Protein AF-A0A6I6E7B5-F1 (afdb_monomer_lite)

Radius of gyration: 22.61 Å; chains: 1; bounding box: 46×36×56 Å

pLDDT: mean 77.83, std 10.85, range [48.78, 95.12]

Organism: NCBI:txid316276

Structure (mmCIF, N/CA/C/O backbone):
data_AF-A0A6I6E7B5-F1
#
_entry.id   AF-A0A6I6E7B5-F1
#
loop_
_atom_site.group_PDB
_atom_site.id
_atom_site.type_symbol
_atom_site.label_atom_id
_atom_site.label_alt_id
_atom_site.label_comp_id
_atom_site.label_asym_id
_atom_site.label_entity_id
_atom_site.label_seq_id
_atom_site.pdbx_PDB_ins_code
_atom_site.Cartn_x
_atom_site.Cartn_y
_atom_site.Cartn_z
_atom_site.occupancy
_atom_site.B_iso_or_equiv
_atom_site.auth_seq_id
_atom_site.auth_comp_id
_atom_site.auth_asym_id
_atom_site.auth_atom_id
_atom_site.pdbx_PDB_model_num
ATOM 1 N N . MET A 1 1 ? 13.094 6.788 14.869 1.00 64.56 1 MET A N 1
ATOM 2 C CA . MET A 1 1 ? 11.712 6.281 14.711 1.00 64.56 1 MET A CA 1
ATOM 3 C C . MET A 1 1 ? 11.592 4.954 15.443 1.00 64.56 1 MET A C 1
ATOM 5 O O . MET A 1 1 ? 12.488 4.133 15.303 1.00 64.56 1 MET A O 1
ATOM 9 N N . ARG A 1 2 ? 10.541 4.758 16.247 1.00 71.38 2 ARG A N 1
ATOM 10 C CA . ARG A 1 2 ? 10.256 3.500 16.960 1.00 71.38 2 ARG A CA 1
ATOM 11 C C . ARG A 1 2 ? 8.967 2.926 16.381 1.00 71.38 2 ARG A C 1
ATOM 13 O O . ARG A 1 2 ? 7.950 3.609 16.410 1.00 71.38 2 ARG A O 1
ATOM 20 N N . ALA A 1 3 ? 9.016 1.708 15.850 1.00 72.81 3 ALA A N 1
ATOM 21 C CA . ALA A 1 3 ? 7.832 1.031 15.333 1.00 72.81 3 ALA A CA 1
ATOM 22 C C . ALA A 1 3 ? 7.082 0.338 16.481 1.00 72.81 3 ALA A C 1
ATOM 24 O O . ALA A 1 3 ? 7.690 -0.379 17.278 1.00 72.81 3 ALA A O 1
ATOM 25 N N . LEU A 1 4 ? 5.769 0.551 16.562 1.00 73.81 4 LEU A N 1
ATOM 26 C CA . LEU A 1 4 ? 4.879 -0.161 17.477 1.00 73.81 4 LEU A CA 1
ATOM 27 C C . LEU A 1 4 ? 4.017 -1.119 16.652 1.00 73.81 4 LEU A C 1
ATOM 29 O O . LEU A 1 4 ? 3.291 -0.688 15.759 1.00 73.81 4 LEU A O 1
ATOM 33 N N . LYS A 1 5 ? 4.116 -2.422 16.930 1.00 78.06 5 LYS A N 1
ATOM 34 C CA . LYS A 1 5 ? 3.289 -3.443 16.278 1.00 78.06 5 LYS A CA 1
ATOM 35 C C . LYS A 1 5 ? 2.065 -3.722 17.139 1.00 78.06 5 LYS A C 1
ATOM 37 O O . LYS A 1 5 ? 2.203 -4.165 18.276 1.00 78.06 5 LYS A O 1
ATOM 42 N N . PHE A 1 6 ? 0.885 -3.534 16.565 1.00 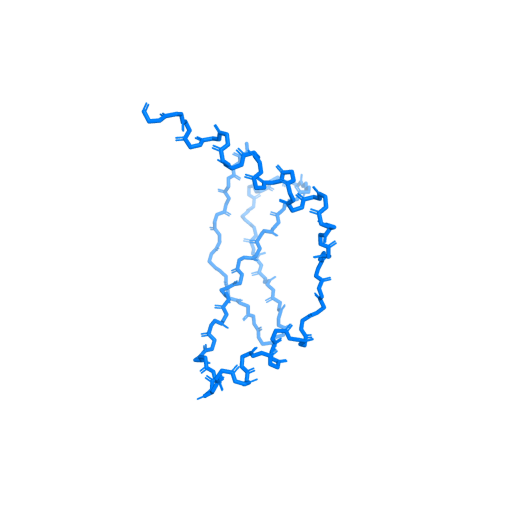79.06 6 PHE A N 1
ATOM 43 C CA . PHE A 1 6 ? -0.386 -3.901 17.178 1.00 79.06 6 PHE A CA 1
ATOM 44 C C . PHE A 1 6 ? -0.999 -5.071 16.409 1.00 79.06 6 PHE A C 1
ATOM 46 O O . PHE A 1 6 ? -0.973 -5.087 15.180 1.00 79.06 6 PHE A O 1
ATOM 53 N N . ASN A 1 7 ? -1.556 -6.046 17.125 1.00 77.12 7 ASN A N 1
ATOM 54 C CA . ASN A 1 7 ? -2.435 -7.043 16.522 1.00 77.12 7 ASN A CA 1
ATOM 55 C C . ASN A 1 7 ? -3.865 -6.536 16.696 1.00 77.12 7 ASN A C 1
ATOM 57 O O . ASN A 1 7 ? -4.340 -6.427 17.824 1.00 77.12 7 ASN A O 1
ATOM 61 N N . ALA A 1 8 ? -4.533 -6.200 15.599 1.00 76.31 8 ALA A N 1
ATOM 62 C CA . ALA A 1 8 ? -5.883 -5.659 15.628 1.00 76.31 8 ALA A CA 1
ATOM 63 C C . ALA A 1 8 ? -6.761 -6.356 14.590 1.00 76.31 8 ALA A C 1
ATOM 65 O O . ALA A 1 8 ? -6.289 -6.766 13.531 1.00 76.31 8 ALA A O 1
ATOM 66 N N . THR A 1 9 ? -8.041 -6.507 14.921 1.00 78.00 9 THR A N 1
ATOM 6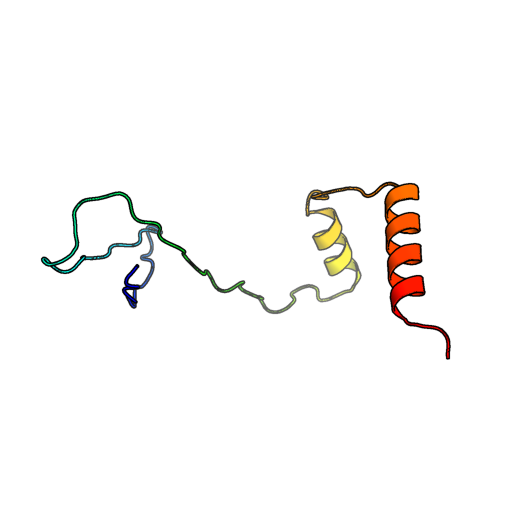7 C CA . THR A 1 9 ? -9.043 -7.109 14.038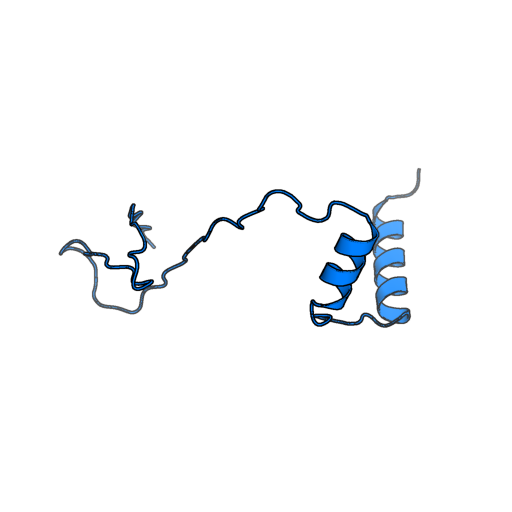 1.00 78.00 9 THR A CA 1
ATOM 68 C C . THR A 1 9 ? -9.982 -6.014 13.559 1.00 78.00 9 THR A C 1
ATOM 70 O O . THR A 1 9 ? -10.415 -5.181 14.352 1.00 78.00 9 THR A O 1
ATOM 73 N N . ILE A 1 10 ? -10.286 -6.010 12.263 1.00 78.69 10 ILE A N 1
ATOM 74 C CA . ILE A 1 10 ? -11.261 -5.088 11.682 1.00 78.69 10 ILE A CA 1
ATOM 75 C C . ILE A 1 10 ? -12.660 -5.607 12.022 1.00 78.69 10 ILE A C 1
ATOM 77 O O . ILE A 1 10 ? -12.986 -6.756 11.718 1.00 78.69 10 ILE A O 1
ATOM 81 N N . ASP A 1 11 ? -13.477 -4.772 12.659 1.00 80.69 11 ASP A N 1
ATOM 82 C CA . ASP A 1 11 ? -14.845 -5.138 13.022 1.00 80.69 11 ASP A CA 1
ATOM 83 C C . ASP A 1 11 ? -15.795 -5.169 11.804 1.00 80.69 11 ASP A C 1
ATOM 85 O O . ASP A 1 11 ? -15.451 -4.789 10.680 1.00 80.69 11 ASP A O 1
ATOM 89 N N . SER A 1 12 ? -17.043 -5.600 12.014 1.00 80.25 12 SER A N 1
ATOM 90 C CA . SER A 1 12 ? -18.064 -5.644 10.952 1.00 80.25 12 SER A CA 1
ATOM 91 C C . SER A 1 12 ? -18.433 -4.265 10.390 1.00 80.25 12 SER A C 1
ATOM 93 O O . SER A 1 12 ? -19.018 -4.171 9.311 1.00 80.25 12 SER A O 1
ATOM 95 N N . ARG A 1 13 ? -18.067 -3.186 11.088 1.00 85.69 13 ARG A N 1
ATOM 96 C CA . ARG A 1 13 ? -18.257 -1.794 10.665 1.00 85.69 13 ARG A CA 1
ATOM 97 C C . ARG A 1 13 ? -17.053 -1.256 9.893 1.00 85.69 13 ARG A C 1
ATOM 99 O O . ARG A 1 13 ? -17.049 -0.072 9.557 1.00 85.69 13 ARG A O 1
ATOM 106 N N . ARG A 1 14 ? -16.067 -2.111 9.592 1.00 79.06 14 ARG A N 1
ATOM 107 C CA . ARG A 1 14 ? -14.812 -1.776 8.908 1.00 79.06 14 ARG A CA 1
ATOM 108 C C . ARG A 1 14 ? -14.001 -0.710 9.645 1.00 79.06 14 ARG A C 1
ATOM 110 O O . ARG A 1 14 ? -13.336 0.107 9.011 1.00 79.06 14 ARG A O 1
ATOM 117 N N . ARG A 1 15 ? -14.067 -0.696 10.977 1.00 80.31 15 ARG A N 1
ATOM 118 C CA . ARG A 1 15 ? -13.293 0.223 11.815 1.00 80.31 15 ARG A CA 1
ATOM 119 C C . ARG A 1 15 ? -12.126 -0.510 12.461 1.00 80.31 15 ARG A C 1
ATOM 121 O O . ARG A 1 15 ? -12.248 -1.663 12.870 1.00 80.31 15 ARG A O 1
ATOM 128 N N . LEU A 1 16 ? -11.000 0.192 12.556 1.00 79.81 16 LEU A N 1
ATOM 129 C CA . LEU A 1 16 ? -9.824 -0.231 13.304 1.00 79.81 16 LEU A CA 1
ATOM 130 C C . LEU A 1 16 ? -9.719 0.652 14.550 1.00 79.81 16 LEU A C 1
ATOM 132 O O . LEU A 1 16 ? -9.549 1.863 14.428 1.00 79.81 16 LEU A O 1
ATOM 136 N N . GLN A 1 17 ? -9.847 0.056 15.735 1.00 80.31 17 GLN A N 1
ATOM 137 C CA . GLN A 1 17 ? -9.661 0.748 17.010 1.00 80.31 17 GLN A CA 1
ATOM 138 C C . GLN A 1 17 ? -8.343 0.284 17.631 1.00 80.31 17 GLN A C 1
ATOM 140 O O . GLN A 1 17 ? -8.139 -0.909 17.846 1.00 80.31 17 GLN A O 1
ATOM 145 N N . LEU A 1 18 ? -7.440 1.232 17.877 1.00 80.69 18 LEU A N 1
ATOM 146 C CA . LEU A 1 18 ? -6.124 0.998 18.465 1.00 80.69 18 LEU A CA 1
ATOM 147 C C . LEU A 1 18 ? -5.977 1.897 19.689 1.00 80.69 18 LEU A C 1
ATOM 149 O O . LEU A 1 18 ? -6.170 3.108 19.592 1.00 80.69 18 LEU A O 1
ATOM 153 N N . GLU A 1 19 ? -5.616 1.310 20.823 1.00 82.62 19 GLU A N 1
ATOM 154 C CA . GLU A 1 19 ? -5.230 2.066 22.011 1.00 82.62 19 GLU A CA 1
ATOM 155 C C . GLU A 1 19 ? -3.708 2.185 22.035 1.00 82.62 19 GLU A C 1
ATOM 157 O O . GLU A 1 19 ? -2.986 1.189 22.128 1.00 82.62 19 GLU A O 1
ATOM 162 N N . LEU A 1 20 ? -3.215 3.417 21.892 1.00 82.69 20 LEU A N 1
ATOM 163 C CA . LEU A 1 20 ? -1.790 3.701 21.990 1.00 82.69 20 LEU A CA 1
ATOM 164 C C . LEU A 1 20 ? -1.376 3.730 23.469 1.00 82.69 20 LEU A C 1
ATOM 166 O O . LEU A 1 20 ? -2.118 4.262 24.299 1.00 82.69 20 LEU A O 1
ATOM 170 N N . PRO A 1 21 ? -0.195 3.198 23.821 1.00 81.75 21 PRO A N 1
ATOM 171 C CA . PRO A 1 21 ? 0.302 3.292 25.185 1.00 81.75 21 PRO A CA 1
ATOM 172 C C . PRO A 1 21 ? 0.560 4.754 25.586 1.00 81.75 21 PRO A C 1
ATOM 174 O O . PRO A 1 21 ? 0.822 5.623 24.750 1.00 81.75 21 PRO A O 1
ATOM 177 N N . ALA A 1 22 ? 0.464 5.032 26.888 1.00 79.75 22 ALA A N 1
ATOM 178 C CA . ALA A 1 22 ? 0.513 6.389 27.442 1.00 79.75 22 ALA A CA 1
ATOM 179 C C . ALA A 1 22 ? 1.863 7.108 27.236 1.00 79.75 22 ALA A C 1
ATOM 181 O O . ALA A 1 22 ? 1.934 8.326 27.382 1.00 79.75 22 ALA A O 1
ATOM 182 N N . ASP A 1 23 ? 2.923 6.370 26.891 1.00 80.25 23 ASP A N 1
ATOM 183 C CA . ASP A 1 23 ? 4.248 6.893 26.539 1.00 80.25 23 ASP A CA 1
ATOM 184 C C . ASP A 1 23 ? 4.340 7.374 25.079 1.00 80.25 23 ASP A C 1
ATOM 186 O O . ASP A 1 23 ? 5.380 7.892 24.666 1.00 80.25 23 ASP A O 1
ATOM 190 N N . SER A 1 24 ? 3.279 7.206 24.283 1.00 78.06 24 SER A N 1
ATOM 191 C CA . SER A 1 24 ? 3.266 7.627 22.883 1.00 78.06 24 SER A CA 1
ATOM 192 C C . SER A 1 24 ? 3.290 9.164 22.755 1.00 78.06 24 SER A C 1
ATOM 194 O O . SER A 1 24 ? 2.450 9.860 23.335 1.00 78.06 24 SER A O 1
ATOM 196 N N . PRO A 1 25 ? 4.265 9.739 22.020 1.00 77.00 25 PRO A N 1
ATOM 197 C CA . PRO A 1 25 ? 4.361 11.184 21.863 1.00 77.00 25 PRO A CA 1
ATOM 198 C C . PRO A 1 25 ? 3.196 11.712 21.021 1.00 77.00 25 PRO A C 1
ATOM 200 O O . PRO A 1 25 ? 2.795 11.099 20.033 1.00 77.00 25 PRO A O 1
ATOM 203 N N . LYS A 1 26 ? 2.679 12.890 21.387 1.00 78.25 26 LYS A N 1
ATOM 204 C CA . LYS A 1 26 ? 1.684 13.601 20.574 1.00 78.25 26 LYS A CA 1
ATOM 205 C C . LYS A 1 26 ? 2.319 14.009 19.245 1.00 78.25 26 LYS A C 1
ATOM 207 O O . LYS A 1 26 ? 3.379 14.630 19.243 1.00 78.25 26 LYS A O 1
ATOM 212 N N . GLY A 1 27 ? 1.659 13.703 18.137 1.00 81.31 27 GLY A N 1
ATOM 213 C CA . GLY A 1 27 ? 2.142 14.052 16.806 1.00 81.31 27 GLY A CA 1
ATOM 214 C C . GLY A 1 27 ? 1.384 13.318 15.710 1.00 81.31 27 GLY A C 1
ATOM 215 O O . GLY A 1 27 ? 0.493 12.514 15.987 1.00 81.31 27 GLY A O 1
ATOM 216 N N . GLU A 1 28 ? 1.741 13.618 14.466 1.00 79.00 28 GLU A N 1
ATOM 217 C CA . GLU A 1 28 ? 1.263 12.881 13.301 1.00 79.00 28 GLU A CA 1
ATOM 218 C C . GLU A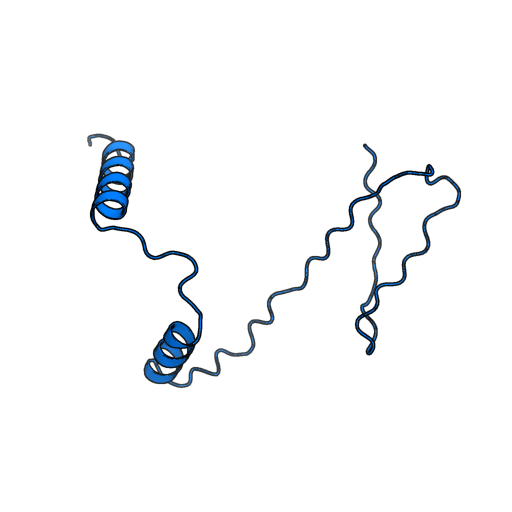 1 28 ? 1.900 11.487 13.267 1.00 79.00 28 GLU A C 1
ATOM 220 O O . GLU A 1 28 ? 3.095 11.325 13.529 1.00 79.00 28 GLU A O 1
ATOM 225 N N . VAL A 1 29 ? 1.088 10.475 12.968 1.00 78.25 29 VAL A N 1
ATOM 226 C CA . VAL A 1 29 ? 1.526 9.084 12.851 1.00 78.25 29 VAL A CA 1
ATOM 227 C C . VAL A 1 29 ? 0.927 8.467 11.598 1.00 78.25 29 VAL A C 1
ATOM 229 O O . VAL A 1 29 ? -0.227 8.716 11.255 1.00 78.25 29 VAL A O 1
ATOM 232 N N . GLU A 1 30 ? 1.715 7.638 10.929 1.00 77.06 30 GLU A N 1
ATOM 233 C CA . GLU A 1 30 ? 1.280 6.878 9.764 1.00 77.06 30 GLU A CA 1
ATOM 234 C C . GLU A 1 30 ? 0.770 5.498 10.199 1.00 77.06 30 GLU A C 1
ATOM 236 O O . GLU A 1 30 ? 1.386 4.824 11.029 1.00 77.06 30 GLU A O 1
ATOM 241 N N . VAL A 1 31 ? -0.361 5.068 9.634 1.00 79.81 31 VAL A N 1
ATOM 242 C CA . VAL A 1 31 ? -0.937 3.736 9.859 1.00 79.81 31 VAL A CA 1
ATOM 243 C C . VAL A 1 31 ? -1.022 3.008 8.524 1.00 79.81 31 VAL A C 1
ATOM 245 O O . VAL A 1 31 ? -1.788 3.397 7.647 1.00 79.81 31 VAL A O 1
ATOM 248 N N . ILE A 1 32 ? -0.261 1.921 8.387 1.00 78.50 32 ILE A N 1
ATOM 249 C CA . ILE A 1 32 ? -0.268 1.069 7.193 1.00 78.50 32 ILE A CA 1
ATOM 250 C C . ILE A 1 32 ? -1.131 -0.161 7.478 1.00 78.50 32 ILE A C 1
ATOM 252 O O . ILE A 1 32 ? -0.810 -0.967 8.353 1.00 78.50 32 ILE A O 1
ATOM 256 N N . VAL A 1 33 ? -2.226 -0.318 6.732 1.00 77.25 33 VAL A N 1
ATOM 257 C CA . VAL A 1 33 ? -3.118 -1.481 6.830 1.00 77.25 33 VAL A CA 1
ATOM 258 C C . VAL A 1 33 ? -2.852 -2.415 5.655 1.00 77.25 33 VAL A C 1
ATOM 260 O O . VAL A 1 33 ? -3.248 -2.141 4.526 1.00 77.25 33 VAL A O 1
ATOM 263 N N . LEU A 1 34 ? -2.197 -3.539 5.933 1.00 72.56 34 LEU A N 1
ATOM 264 C CA . LEU A 1 34 ? -2.018 -4.624 4.972 1.00 72.56 34 LEU A CA 1
ATOM 265 C C . LEU A 1 34 ? -3.254 -5.525 5.022 1.00 72.56 34 LEU A C 1
ATOM 267 O O . LEU A 1 34 ? -3.413 -6.326 5.944 1.00 72.56 34 LEU A O 1
ATOM 271 N N . VAL A 1 35 ? -4.146 -5.376 4.047 1.00 74.69 35 VAL A N 1
ATOM 272 C CA . VAL A 1 35 ? -5.260 -6.309 3.861 1.00 74.69 35 VAL A CA 1
ATOM 273 C C . VAL A 1 35 ? -4.750 -7.453 2.987 1.00 74.69 35 VAL A C 1
ATOM 275 O O . VAL A 1 35 ? -4.210 -7.173 1.918 1.00 74.69 35 VAL A O 1
ATOM 278 N N . PRO A 1 36 ? -4.883 -8.725 3.403 1.00 64.50 36 PRO A N 1
ATOM 279 C CA . PRO A 1 36 ? -4.546 -9.829 2.521 1.00 64.50 36 PRO A CA 1
ATOM 280 C C . PRO A 1 36 ? -5.438 -9.738 1.285 1.00 64.50 36 PRO A C 1
ATOM 282 O O . PRO A 1 36 ? -6.665 -9.647 1.412 1.00 64.50 36 PRO A O 1
ATOM 285 N N . GLU A 1 37 ? -4.836 -9.772 0.097 1.00 64.00 37 GLU A N 1
ATOM 286 C CA . GLU A 1 37 ? -5.598 -10.027 -1.116 1.00 64.00 37 GLU A CA 1
ATOM 287 C C . GLU A 1 37 ? -6.323 -11.351 -0.902 1.00 64.00 37 GLU A C 1
ATOM 289 O O . GLU A 1 37 ? -5.713 -12.408 -0.718 1.00 64.00 37 GLU A O 1
ATOM 294 N N . ARG A 1 38 ? -7.656 -11.292 -0.848 1.00 54.22 38 ARG A N 1
ATOM 295 C CA . ARG A 1 38 ? -8.445 -12.501 -1.008 1.00 54.22 38 ARG A CA 1
ATOM 296 C C . ARG A 1 38 ? -8.238 -12.916 -2.453 1.00 54.22 38 ARG A C 1
ATOM 298 O O . ARG A 1 38 ? -9.007 -12.520 -3.322 1.00 54.22 38 ARG A O 1
ATOM 305 N N . PHE A 1 39 ? -7.233 -13.747 -2.689 1.00 48.78 39 PHE A N 1
ATOM 306 C CA . PHE A 1 39 ? -7.361 -14.762 -3.713 1.00 48.78 39 PHE A CA 1
ATOM 307 C C . PHE A 1 39 ? -8.537 -15.620 -3.247 1.00 48.78 39 PHE A C 1
ATOM 309 O O . PHE A 1 39 ? -8.387 -16.548 -2.452 1.00 48.78 39 PHE A O 1
ATOM 316 N N . GLY A 1 40 ? -9.751 -15.240 -3.654 1.00 50.69 40 GLY A N 1
ATOM 317 C CA . GLY A 1 40 ? -10.814 -16.226 -3.734 1.00 50.69 40 GLY A CA 1
ATOM 318 C C . GLY A 1 40 ? -10.288 -17.403 -4.559 1.00 50.69 40 GLY A C 1
ATOM 319 O O . GLY A 1 40 ? -9.327 -17.226 -5.321 1.00 50.69 40 GLY A O 1
ATOM 320 N N . PRO A 1 41 ? -10.869 -18.607 -4.433 1.00 51.50 41 PRO A N 1
ATOM 321 C CA . PRO A 1 41 ? -10.664 -19.593 -5.486 1.00 51.50 41 PRO A CA 1
ATOM 322 C C . PRO A 1 41 ? -10.841 -18.863 -6.823 1.00 51.50 41 PRO A C 1
ATOM 324 O O . PRO A 1 41 ? -11.729 -18.018 -6.944 1.00 51.50 41 PRO A O 1
ATOM 327 N N . ASN A 1 42 ? -9.922 -19.078 -7.764 1.00 53.41 42 ASN A N 1
ATOM 328 C CA . ASN A 1 42 ? -10.071 -18.570 -9.120 1.00 53.41 42 ASN A CA 1
ATOM 329 C C . ASN A 1 42 ? -11.402 -19.140 -9.640 1.00 53.41 42 ASN A C 1
ATOM 331 O O . ASN A 1 42 ? -11.444 -20.248 -10.162 1.00 53.41 42 ASN A O 1
ATOM 335 N N . ASP A 1 43 ? -12.503 -18.412 -9.452 1.00 53.16 43 ASP A N 1
ATOM 336 C CA . ASP A 1 43 ? -13.829 -18.780 -9.958 1.00 53.16 43 ASP A CA 1
ATOM 337 C C . ASP A 1 43 ? -13.888 -18.577 -11.483 1.00 53.16 43 ASP A C 1
ATOM 339 O O . ASP A 1 43 ? -14.930 -18.755 -12.116 1.00 53.16 43 ASP A O 1
ATOM 343 N N . SER A 1 44 ? -12.758 -18.223 -12.110 1.00 56.06 44 SER A N 1
ATOM 344 C CA . SER A 1 44 ? -12.540 -18.368 -13.541 1.00 56.06 44 SER A CA 1
ATOM 345 C C . SER A 1 44 ? -12.447 -19.854 -13.888 1.00 56.06 44 SER A C 1
ATOM 347 O O . SER A 1 44 ? -11.391 -20.437 -14.118 1.00 56.06 44 SER A O 1
ATOM 349 N N . THR A 1 45 ? -13.625 -20.467 -13.944 1.00 62.56 45 THR A N 1
ATOM 350 C CA . THR A 1 45 ? -13.848 -21.858 -14.354 1.00 62.56 45 THR A CA 1
ATOM 351 C C . THR A 1 45 ? -13.385 -22.083 -15.807 1.00 62.56 45 THR A C 1
ATOM 353 O O . THR A 1 45 ? -13.175 -23.218 -16.234 1.00 62.56 45 THR A O 1
ATOM 356 N N . SER A 1 46 ? -13.176 -21.000 -16.569 1.00 77.88 46 SER A N 1
ATOM 357 C CA . SER A 1 46 ? -12.644 -20.995 -17.930 1.00 77.88 46 SER A CA 1
ATOM 358 C C . SER A 1 46 ? -11.704 -19.808 -18.207 1.00 77.88 46 SER A C 1
ATOM 360 O O . SER A 1 46 ? -11.786 -18.753 -17.575 1.00 77.88 46 SER A O 1
ATOM 362 N N . LEU A 1 47 ? -10.851 -19.938 -19.234 1.00 80.69 47 LEU A N 1
ATOM 363 C CA . LEU A 1 47 ? -10.030 -18.830 -19.754 1.00 80.69 47 LEU A CA 1
ATOM 364 C C . LEU A 1 47 ? -10.878 -17.625 -20.197 1.00 80.69 47 LEU A C 1
ATOM 366 O O . LEU A 1 47 ? -10.436 -16.485 -20.097 1.00 80.69 47 LEU A O 1
ATOM 370 N N . GLN A 1 48 ? -12.106 -17.866 -20.657 1.00 83.81 48 GLN A N 1
ATOM 371 C CA . GLN A 1 48 ? -13.036 -16.810 -21.064 1.00 83.81 48 GLN A CA 1
ATOM 372 C C . GLN A 1 48 ? -13.474 -15.955 -19.868 1.00 83.81 48 GLN A C 1
ATOM 374 O O . GLN A 1 48 ? -13.577 -14.735 -19.983 1.00 83.81 48 GLN A O 1
ATOM 379 N N . ASP A 1 49 ? -13.675 -16.575 -18.705 1.00 80.00 49 ASP A N 1
ATOM 380 C CA . ASP A 1 49 ? -14.012 -15.861 -17.472 1.00 80.00 49 ASP A CA 1
ATOM 381 C C . ASP A 1 49 ? -12.856 -14.990 -16.993 1.00 80.00 49 ASP A C 1
ATOM 383 O O . ASP A 1 49 ? -13.079 -13.875 -16.527 1.00 80.00 49 ASP A O 1
ATOM 387 N N . PHE A 1 50 ? -11.625 -15.471 -17.163 1.00 80.56 50 PHE A N 1
ATOM 388 C CA . PHE A 1 50 ? -10.424 -14.709 -16.846 1.00 80.56 50 PHE A CA 1
ATOM 389 C C . PHE A 1 50 ? -10.256 -13.480 -17.753 1.00 80.56 50 PHE A C 1
ATOM 391 O O . PHE A 1 50 ? -10.049 -12.381 -17.243 1.00 80.56 50 PHE A O 1
ATOM 398 N N . PHE A 1 51 ? -10.421 -13.616 -19.076 1.00 85.31 51 PHE A N 1
ATOM 399 C CA . PHE A 1 51 ? -10.355 -12.462 -19.987 1.00 85.31 51 PHE A CA 1
ATOM 400 C C . PHE A 1 51 ? -11.430 -11.418 -19.679 1.00 85.31 51 PHE A C 1
ATOM 402 O O . PHE A 1 51 ? -11.137 -10.231 -19.614 1.00 85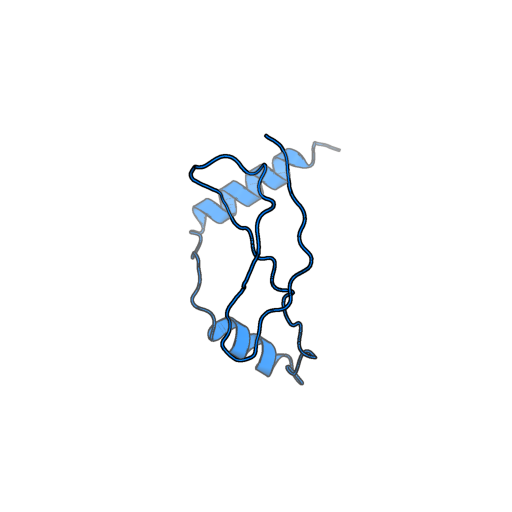.31 51 PHE A O 1
ATOM 409 N N . ARG A 1 52 ? -12.652 -11.861 -19.373 1.00 82.12 52 ARG A N 1
ATOM 410 C CA . ARG A 1 52 ? -13.739 -10.965 -18.962 1.00 82.12 52 ARG A CA 1
ATOM 411 C C . ARG A 1 52 ? -13.437 -10.217 -17.659 1.00 82.12 52 ARG A C 1
ATOM 413 O O . ARG A 1 52 ? -13.863 -9.075 -17.511 1.00 82.12 52 ARG A O 1
ATOM 420 N N . GLN A 1 53 ? -12.727 -10.839 -16.715 1.00 79.88 53 GLN A N 1
ATOM 421 C CA . GLN A 1 53 ? -12.258 -10.159 -15.504 1.00 79.88 53 GLN A CA 1
ATOM 422 C C . GLN A 1 53 ? -11.160 -9.139 -15.825 1.00 79.88 53 GLN A C 1
ATOM 424 O O . GLN A 1 53 ? -11.224 -8.020 -15.324 1.00 79.88 53 GLN A O 1
ATOM 429 N N . LEU A 1 54 ? -10.200 -9.486 -16.690 1.00 78.88 54 LEU A N 1
ATOM 430 C CA . LEU A 1 54 ? -9.159 -8.559 -17.146 1.00 78.88 54 LEU A CA 1
ATOM 431 C C . LEU A 1 54 ? -9.750 -7.325 -17.839 1.00 78.88 54 LEU A C 1
ATOM 433 O O . LEU A 1 54 ? -9.353 -6.210 -17.513 1.00 78.88 54 LEU A O 1
ATOM 437 N N . ASP A 1 55 ? -10.736 -7.511 -18.717 1.00 81.88 55 ASP A N 1
ATOM 438 C CA . ASP A 1 55 ? -11.415 -6.414 -19.419 1.00 81.88 55 ASP A CA 1
ATOM 439 C C . ASP A 1 55 ? -12.241 -5.520 -18.477 1.00 81.88 55 ASP A C 1
ATOM 441 O O . ASP A 1 55 ? -12.473 -4.345 -18.766 1.00 81.88 55 ASP A O 1
ATOM 445 N N . ALA A 1 56 ? -12.698 -6.056 -17.340 1.00 81.75 56 ALA A N 1
ATOM 446 C CA . ALA A 1 56 ? -13.463 -5.303 -16.346 1.00 81.75 56 ALA A CA 1
ATOM 447 C C . ALA A 1 56 ? -12.587 -4.375 -15.485 1.00 81.75 56 ALA A C 1
ATOM 449 O O . ALA A 1 56 ? -13.111 -3.454 -14.849 1.00 81.75 56 ALA A O 1
ATOM 450 N N . HIS A 1 57 ? -11.269 -4.593 -15.452 1.00 73.56 57 HIS A N 1
ATOM 451 C CA . HIS A 1 57 ? -10.345 -3.696 -14.772 1.00 73.56 57 HIS A CA 1
ATOM 452 C C . HIS A 1 57 ? -9.961 -2.534 -15.700 1.00 73.56 57 HIS A C 1
ATOM 454 O O . HIS A 1 57 ? -9.438 -2.764 -16.790 1.00 73.56 57 HIS A O 1
ATOM 460 N N . PRO A 1 58 ? -10.167 -1.266 -15.292 1.00 69.19 58 PRO A N 1
ATOM 461 C CA . PRO A 1 58 ? -9.703 -0.138 -16.084 1.00 69.19 58 PRO A CA 1
ATOM 462 C C . PRO A 1 58 ? -8.180 -0.214 -16.222 1.00 69.19 58 PRO A C 1
ATOM 464 O O . PRO A 1 58 ? -7.471 -0.347 -15.220 1.00 69.19 58 PRO A O 1
ATOM 467 N N . LEU A 1 59 ? -7.684 -0.130 -17.461 1.00 69.38 59 LEU A N 1
ATOM 468 C CA . LEU A 1 59 ? -6.252 -0.101 -17.750 1.00 69.38 59 LEU A CA 1
ATOM 469 C C . LEU A 1 59 ? -5.620 1.046 -16.956 1.00 69.38 59 LEU A C 1
ATOM 471 O O . LEU A 1 59 ? -5.852 2.218 -17.246 1.00 69.38 59 LEU A O 1
ATOM 475 N N . GLN A 1 60 ? -4.833 0.702 -15.934 1.00 66.88 60 GLN A N 1
ATOM 476 C CA . GLN A 1 60 ? -4.194 1.696 -15.067 1.00 66.88 60 GLN A CA 1
ATOM 477 C C . GLN A 1 60 ? -3.194 2.562 -15.848 1.00 66.88 60 GLN A C 1
ATOM 479 O O . GLN A 1 60 ? -2.963 3.714 -15.486 1.00 66.88 60 GLN A O 1
ATOM 484 N N . ARG A 1 61 ? -2.628 2.020 -16.937 1.00 76.81 61 ARG A N 1
ATOM 485 C CA . ARG A 1 61 ? -1.767 2.724 -17.892 1.00 76.81 61 ARG A CA 1
ATOM 486 C C . ARG A 1 61 ? -1.696 1.952 -19.212 1.00 76.81 61 ARG A C 1
ATOM 488 O O . ARG A 1 61 ? -1.352 0.774 -19.210 1.00 76.81 61 ARG A O 1
ATOM 495 N N . CYS A 1 62 ? -1.963 2.621 -20.331 1.00 77.56 62 CYS A N 1
ATOM 496 C CA . CYS A 1 62 ? -1.650 2.100 -21.662 1.00 77.56 62 CYS A CA 1
ATOM 497 C C . CYS A 1 62 ? -0.250 2.583 -22.045 1.00 77.56 62 CYS A C 1
ATOM 499 O O . CYS A 1 62 ? -0.055 3.787 -22.205 1.00 77.56 62 CYS A O 1
ATOM 501 N N . TYR A 1 63 ? 0.711 1.669 -22.164 1.00 84.75 63 TYR A N 1
ATOM 502 C CA . TYR A 1 63 ? 2.038 2.014 -22.669 1.00 84.75 63 TYR A CA 1
ATOM 503 C C . TYR A 1 63 ? 1.982 2.269 -24.174 1.00 84.75 63 TYR A C 1
ATOM 505 O O . TYR A 1 63 ? 1.278 1.560 -24.901 1.00 84.75 63 TYR A O 1
ATOM 513 N N . THR A 1 64 ? 2.727 3.263 -24.654 1.00 91.75 64 THR A N 1
ATOM 514 C CA . THR A 1 64 ? 2.930 3.422 -26.095 1.00 91.75 64 THR A CA 1
ATOM 515 C C . THR A 1 64 ? 3.878 2.346 -26.608 1.00 91.75 64 THR A C 1
ATOM 517 O O . THR A 1 64 ? 4.654 1.747 -25.859 1.00 91.75 64 THR A O 1
ATOM 520 N N . ARG A 1 65 ? 3.840 2.107 -27.919 1.00 91.62 65 ARG A N 1
ATOM 521 C CA . ARG A 1 65 ? 4.773 1.188 -28.572 1.00 91.62 65 ARG A CA 1
ATOM 522 C C . ARG A 1 65 ? 6.225 1.580 -28.289 1.00 91.62 65 ARG A C 1
ATOM 524 O O . ARG A 1 65 ? 7.038 0.722 -27.986 1.00 91.62 65 ARG A O 1
ATOM 531 N N . GLU A 1 66 ? 6.525 2.873 -28.333 1.00 94.00 66 GLU A N 1
ATOM 532 C CA . GLU A 1 66 ? 7.868 3.409 -28.119 1.00 94.00 66 GLU A CA 1
ATOM 533 C C . GLU A 1 66 ? 8.353 3.182 -26.676 1.00 94.00 66 GLU A C 1
ATOM 535 O O . GLU A 1 66 ? 9.524 2.872 -26.467 1.00 94.00 66 GLU A O 1
ATOM 540 N N . GLU A 1 67 ? 7.462 3.279 -25.681 1.00 92.75 67 GLU A N 1
ATOM 541 C CA . GLU A 1 67 ? 7.782 2.950 -24.283 1.00 92.75 67 GLU A CA 1
ATOM 542 C C . GLU A 1 67 ? 8.082 1.455 -24.108 1.00 92.75 67 GLU A C 1
ATOM 544 O O . GLU A 1 67 ? 9.025 1.090 -23.403 1.00 92.75 67 GLU A O 1
ATOM 549 N N . ILE A 1 68 ? 7.303 0.596 -24.772 1.00 92.25 68 ILE A N 1
ATOM 550 C CA . ILE A 1 68 ? 7.514 -0.856 -24.763 1.00 92.25 68 ILE A CA 1
ATOM 551 C C . ILE A 1 68 ? 8.856 -1.195 -25.423 1.00 92.25 68 ILE A C 1
ATOM 553 O O . ILE A 1 68 ? 9.646 -1.946 -24.853 1.00 92.25 68 ILE A O 1
ATOM 557 N N . ASP A 1 69 ? 9.152 -0.606 -26.582 1.00 95.12 69 ASP A N 1
ATOM 558 C CA . ASP A 1 69 ? 10.404 -0.835 -27.306 1.00 95.12 69 ASP A CA 1
ATOM 559 C C . ASP A 1 69 ? 11.623 -0.372 -26.496 1.00 95.12 69 ASP A C 1
ATOM 561 O O . ASP A 1 69 ? 12.630 -1.082 -26.432 1.00 95.12 69 ASP A O 1
ATOM 565 N N . ALA A 1 70 ? 11.527 0.780 -25.823 1.00 93.38 70 ALA A N 1
ATOM 566 C CA . ALA A 1 70 ? 12.581 1.281 -24.945 1.00 93.38 70 ALA A CA 1
ATOM 567 C C . ALA A 1 70 ? 12.820 0.354 -23.741 1.00 93.38 70 ALA A C 1
ATOM 569 O O . ALA A 1 70 ? 13.972 0.076 -23.398 1.00 93.38 70 ALA A O 1
ATOM 570 N N . TYR A 1 71 ? 11.749 -0.165 -23.130 1.00 91.81 71 TYR A N 1
ATOM 571 C CA . TYR A 1 71 ? 11.846 -1.125 -22.030 1.00 91.81 71 TYR A CA 1
ATOM 572 C C . TYR A 1 71 ? 12.508 -2.434 -22.479 1.00 91.81 71 TYR A C 1
ATOM 574 O O . TYR A 1 71 ? 13.459 -2.894 -21.850 1.00 91.81 71 TYR A O 1
ATOM 582 N N . LEU A 1 72 ? 12.069 -2.992 -23.613 1.00 93.81 72 LEU A N 1
ATOM 583 C CA . LEU A 1 72 ? 12.636 -4.217 -24.183 1.00 93.81 72 LEU A CA 1
ATOM 584 C C . LEU A 1 72 ? 14.105 -4.048 -24.588 1.00 93.81 72 LEU A C 1
ATOM 586 O O . LEU A 1 72 ? 14.898 -4.974 -24.422 1.00 93.81 72 LEU A O 1
ATOM 590 N N . ALA A 1 73 ? 14.487 -2.885 -25.121 1.00 93.31 73 ALA A N 1
ATOM 591 C CA . ALA A 1 73 ? 15.879 -2.580 -25.440 1.00 93.31 73 ALA A CA 1
ATOM 592 C C . ALA A 1 73 ? 16.750 -2.518 -24.175 1.00 93.31 73 ALA A C 1
ATOM 594 O O . ALA A 1 73 ? 17.851 -3.068 -24.169 1.00 93.31 73 ALA A O 1
ATOM 595 N N . GLY A 1 74 ? 16.242 -1.906 -23.100 1.00 91.44 74 GLY A N 1
ATOM 596 C CA . GLY A 1 74 ? 16.913 -1.868 -21.800 1.00 91.44 74 GLY A CA 1
ATOM 597 C C . GLY A 1 74 ? 17.086 -3.255 -21.180 1.00 91.44 74 GLY A C 1
ATOM 598 O O . GLY A 1 74 ? 18.183 -3.594 -20.741 1.00 91.44 74 GLY A O 1
ATOM 599 N N . GLU A 1 75 ? 16.038 -4.083 -21.210 1.00 90.31 75 GLU A N 1
ATOM 600 C CA . GLU A 1 75 ? 16.109 -5.479 -20.764 1.00 90.31 75 GLU A CA 1
ATOM 601 C C . GLU A 1 7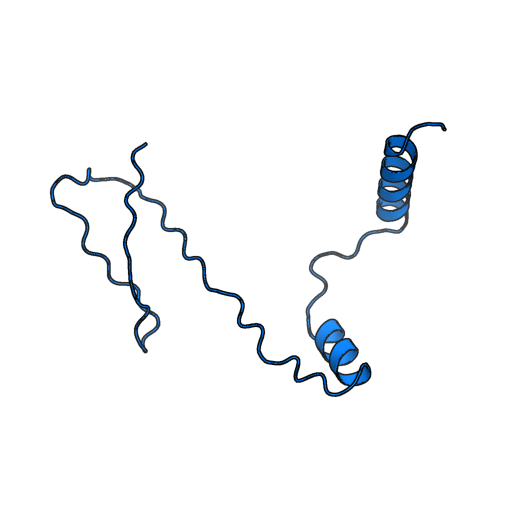5 ? 17.158 -6.267 -21.552 1.00 90.31 75 GLU A C 1
ATOM 603 O O . GLU A 1 75 ? 18.057 -6.854 -20.956 1.00 90.31 75 GLU A O 1
ATOM 608 N N . ARG A 1 76 ? 17.128 -6.211 -22.888 1.00 91.38 76 ARG A N 1
ATOM 609 C CA . ARG A 1 76 ? 18.104 -6.919 -23.733 1.00 91.38 76 ARG A CA 1
ATOM 610 C C . ARG A 1 76 ? 19.541 -6.474 -23.477 1.00 91.38 76 ARG A C 1
ATOM 612 O O . ARG A 1 76 ? 20.434 -7.311 -23.456 1.00 91.38 76 ARG A O 1
ATOM 619 N N . ALA A 1 77 ? 19.765 -5.179 -23.262 1.00 90.31 77 ALA A N 1
ATOM 620 C CA . ALA A 1 77 ? 21.084 -4.661 -22.911 1.00 90.31 77 ALA A CA 1
ATOM 621 C C . ALA A 1 77 ? 21.554 -5.150 -21.528 1.00 90.31 77 ALA A C 1
ATOM 623 O O . ALA A 1 77 ? 22.754 -5.298 -21.306 1.00 90.31 77 ALA A O 1
ATOM 624 N N . SER A 1 78 ? 20.625 -5.424 -20.606 1.00 87.94 78 SER A N 1
ATOM 625 C CA . SER A 1 78 ? 20.938 -5.901 -19.253 1.00 87.94 78 SER A CA 1
ATOM 626 C C . SER A 1 78 ? 21.334 -7.377 -19.182 1.00 87.94 78 SER A C 1
ATOM 628 O O . SER A 1 78 ? 21.940 -7.795 -18.198 1.00 87.94 78 SER A O 1
ATOM 630 N N . TRP A 1 79 ? 21.022 -8.165 -20.214 1.00 87.44 79 TRP A N 1
ATOM 631 C CA . TRP A 1 79 ? 21.340 -9.595 -20.251 1.00 87.44 79 TRP A CA 1
ATOM 632 C C . TRP A 1 79 ? 22.830 -9.878 -20.514 1.00 87.44 79 TRP A C 1
ATOM 634 O O . TRP A 1 79 ? 23.262 -11.015 -20.340 1.00 87.44 79 TRP A O 1
ATOM 644 N N . GLY A 1 80 ? 23.617 -8.849 -20.857 1.00 78.56 80 GLY A N 1
ATOM 645 C CA . GLY A 1 80 ? 25.029 -8.981 -21.223 1.00 78.56 80 GLY A CA 1
ATOM 646 C C . GLY A 1 80 ? 25.227 -9.624 -22.601 1.00 78.56 80 GLY A C 1
ATOM 647 O O . GLY A 1 80 ? 24.307 -10.208 -23.174 1.00 78.56 80 GLY A O 1
ATOM 648 N N . GLU A 1 81 ? 26.430 -9.494 -23.161 1.00 68.31 81 GLU A N 1
ATOM 649 C CA . GLU A 1 81 ? 26.865 -10.386 -24.244 1.00 68.31 81 GLU A CA 1
ATOM 650 C C . GLU A 1 81 ? 27.187 -11.773 -23.652 1.00 68.31 81 GLU A C 1
ATOM 652 O O . GLU A 1 81 ? 27.533 -11.844 -22.468 1.00 68.31 81 GLU A O 1
ATOM 657 N N . PRO A 1 82 ? 27.045 -12.870 -24.420 1.00 61.28 82 PRO A N 1
ATOM 658 C CA . PRO A 1 82 ? 27.514 -14.184 -23.980 1.00 61.28 82 PRO A CA 1
ATOM 659 C C . PRO A 1 82 ? 29.001 -14.191 -23.595 1.00 61.28 82 PRO A C 1
ATOM 661 O O . PRO A 1 82 ? 29.788 -13.438 -24.214 1.00 61.28 82 PRO A O 1
#

Secondary structure (DSSP, 8-state):
-----------TT--------TTPPSS------------------SHHHHHHHHHHS--S----HHHHHHHHHHHHHHT---

Foldseek 3Di:
DDDDDDDFDQDPVRDTDDDDDPPDDDDDDDDDDDDPPPPDPPPCPDPVVVVVVVVPDPDPDDDDPVRVVVVVVVVVVVVDDD

Sequence (82 aa):
MRALKFNATIDSRRRLQLELPADSPKGEVEVIVLVPERFGPNDSTSLQDFFRQLDAHPLQRCYTREEIDAYLAGERASWGEP